Protein AF-A0A944W597-F1 (afdb_monomer_lite)

Foldseek 3Di:
DQFQKKKKKFFLDDDDPVLVVLLVVLLQVLLLVLLCVDPVSVVQCVDVVRWGKDWDFPDDDNGTTMIIIATARPDPVRPGDPSRSSSVVSSLVLLVVLQVPPPDPQPDVDDPPPPPPPDDPQDPSSVSSVSNVVSVVSSAWMWMDGDQWIWTQHPNGIDTTD

Structure (mmCIF, N/CA/C/O backbone):
data_AF-A0A944W597-F1
#
_entry.id   AF-A0A944W597-F1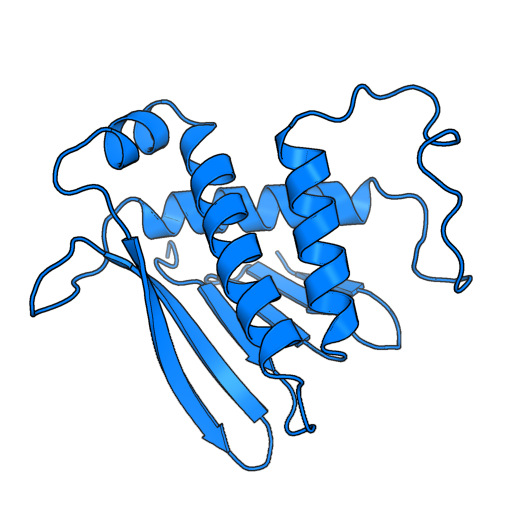
#
loop_
_atom_site.group_PDB
_atom_site.id
_atom_site.type_symbol
_atom_site.label_atom_id
_atom_site.label_alt_id
_atom_site.label_comp_id
_atom_site.label_asym_id
_atom_site.label_entity_id
_atom_site.label_seq_id
_atom_site.pdbx_PDB_ins_code
_atom_site.Cartn_x
_atom_site.Cartn_y
_atom_site.Cartn_z
_atom_site.occupancy
_atom_site.B_iso_or_equiv
_atom_site.auth_seq_id
_atom_site.auth_comp_id
_atom_site.auth_asym_id
_atom_site.auth_atom_id
_atom_site.pdbx_PDB_model_num
ATOM 1 N N . MET A 1 1 ? 11.269 -16.714 -2.466 1.00 44.34 1 MET A N 1
ATOM 2 C CA . MET A 1 1 ? 10.275 -16.343 -3.490 1.00 44.34 1 MET A CA 1
ATOM 3 C C . MET A 1 1 ? 9.964 -14.884 -3.244 1.00 44.34 1 MET A C 1
ATOM 5 O O . MET A 1 1 ? 9.402 -14.582 -2.202 1.00 44.34 1 MET A O 1
ATOM 9 N N . THR A 1 2 ? 10.462 -13.988 -4.090 1.00 55.25 2 THR A N 1
ATOM 10 C CA . THR A 1 2 ? 10.105 -12.566 -4.051 1.00 55.25 2 THR A CA 1
ATOM 11 C C . THR A 1 2 ? 8.667 -12.463 -4.531 1.00 55.25 2 THR A C 1
ATOM 13 O O . THR A 1 2 ? 8.370 -12.961 -5.613 1.00 55.25 2 THR A O 1
ATOM 16 N N . ALA A 1 3 ? 7.778 -11.917 -3.708 1.00 75.12 3 ALA A N 1
ATOM 17 C CA . ALA A 1 3 ? 6.414 -11.670 -4.138 1.00 75.12 3 ALA A CA 1
ATOM 18 C C . ALA A 1 3 ? 6.379 -10.369 -4.927 1.00 75.12 3 ALA A C 1
ATOM 20 O O . ALA A 1 3 ? 6.782 -9.311 -4.460 1.00 75.12 3 ALA A O 1
ATOM 21 N N . ASP A 1 4 ? 5.916 -10.487 -6.150 1.00 87.88 4 ASP A N 1
ATOM 22 C CA . ASP A 1 4 ? 5.755 -9.445 -7.146 1.00 87.88 4 ASP A CA 1
ATOM 23 C C . ASP A 1 4 ? 4.402 -8.729 -7.025 1.00 87.88 4 ASP A C 1
ATOM 25 O O . ASP A 1 4 ? 4.077 -7.865 -7.841 1.00 87.88 4 ASP A O 1
ATOM 29 N N . SER A 1 5 ? 3.653 -9.019 -5.960 1.00 93.12 5 SER A N 1
ATOM 30 C CA . SER A 1 5 ? 2.395 -8.366 -5.638 1.00 93.12 5 SER A CA 1
ATOM 31 C C . SER A 1 5 ? 2.278 -7.940 -4.177 1.00 93.12 5 SER A C 1
ATOM 33 O O . SER A 1 5 ? 2.922 -8.486 -3.274 1.00 93.12 5 SER A O 1
ATOM 35 N N . LEU A 1 6 ? 1.451 -6.918 -3.959 1.00 96.00 6 LEU A N 1
ATOM 36 C CA . LEU A 1 6 ? 1.018 -6.448 -2.648 1.00 96.00 6 LEU A CA 1
ATOM 37 C C . LEU A 1 6 ? -0.477 -6.735 -2.514 1.00 96.00 6 LEU A C 1
ATOM 39 O O . LEU A 1 6 ? -1.271 -6.272 -3.325 1.00 96.00 6 LEU A O 1
ATOM 43 N N . ILE A 1 7 ? -0.865 -7.467 -1.478 1.00 96.06 7 ILE A N 1
ATOM 44 C CA . ILE A 1 7 ? -2.258 -7.778 -1.177 1.00 96.06 7 ILE A CA 1
ATOM 45 C C . ILE A 1 7 ? -2.753 -6.841 -0.082 1.00 96.06 7 ILE A C 1
ATOM 47 O O . ILE A 1 7 ? -2.158 -6.787 0.995 1.00 96.06 7 ILE A O 1
ATOM 51 N N . LEU A 1 8 ? -3.857 -6.145 -0.340 1.00 95.19 8 LEU A N 1
ATOM 52 C CA . LEU A 1 8 ? -4.627 -5.407 0.658 1.00 95.19 8 LEU A CA 1
ATOM 53 C C . LEU A 1 8 ? -5.930 -6.149 0.931 1.00 95.19 8 LEU A C 1
ATOM 55 O O . LEU A 1 8 ? -6.734 -6.346 0.022 1.00 95.19 8 LEU A O 1
ATOM 59 N N . ARG A 1 9 ? -6.156 -6.512 2.190 1.00 94.62 9 ARG A N 1
ATOM 60 C CA . ARG A 1 9 ? -7.423 -7.065 2.665 1.00 94.62 9 ARG A CA 1
ATOM 61 C C . ARG A 1 9 ? -8.153 -6.009 3.476 1.00 94.62 9 ARG A C 1
ATOM 63 O O . ARG A 1 9 ? -7.588 -5.434 4.408 1.00 94.62 9 ARG A O 1
ATOM 70 N N . LEU A 1 10 ? -9.399 -5.771 3.098 1.00 91.81 10 LEU A N 1
ATOM 71 C CA . LEU A 1 10 ? -10.331 -4.853 3.736 1.00 91.81 10 LEU A CA 1
ATOM 72 C C . LEU A 1 10 ? -11.495 -5.659 4.331 1.00 91.81 10 LEU A C 1
ATOM 74 O O . LEU A 1 10 ? -11.887 -6.671 3.743 1.00 91.81 10 LEU A O 1
ATOM 78 N N . PRO A 1 11 ? -12.080 -5.217 5.452 1.00 88.25 11 PRO A N 1
ATOM 79 C CA . PRO A 1 11 ? -13.217 -5.889 6.059 1.00 88.25 11 PRO A CA 1
ATOM 80 C C . PRO A 1 11 ? -14.502 -5.563 5.283 1.00 88.25 11 PRO A C 1
ATOM 82 O O . PRO A 1 11 ? -14.584 -4.531 4.613 1.00 88.25 11 PRO A O 1
ATOM 85 N N . SER A 1 12 ? -15.542 -6.388 5.430 1.00 82.12 12 SER A N 1
ATOM 86 C CA . SER A 1 12 ? -16.871 -6.183 4.813 1.00 82.12 12 SER A CA 1
ATOM 87 C C . SER A 1 12 ? -17.711 -5.071 5.449 1.00 82.12 12 SER A C 1
ATOM 89 O O . SER A 1 12 ? -18.926 -5.188 5.613 1.00 82.12 12 SER A O 1
ATOM 91 N N . SER A 1 13 ? -17.078 -3.972 5.842 1.00 82.50 13 SER A N 1
ATOM 92 C CA . SER A 1 13 ? -17.757 -2.789 6.355 1.00 82.50 13 SER A CA 1
ATOM 93 C C . SER A 1 13 ? -17.980 -1.760 5.249 1.00 82.50 13 SER A C 1
ATOM 95 O O . SER A 1 13 ? -17.279 -1.719 4.238 1.00 82.50 13 SER A O 1
ATOM 97 N N . THR A 1 14 ? -18.974 -0.892 5.434 1.00 80.94 14 THR A N 1
ATOM 98 C CA . THR A 1 14 ? -19.201 0.230 4.519 1.00 80.94 14 THR A CA 1
ATOM 99 C C . THR A 1 14 ? -18.004 1.176 4.550 1.00 80.94 14 THR A C 1
ATOM 101 O O . THR A 1 14 ? -17.702 1.763 5.587 1.00 80.94 14 THR A O 1
ATOM 104 N N . GLN A 1 15 ? -17.371 1.375 3.394 1.00 83.06 15 GLN A N 1
ATOM 105 C CA . GLN A 1 15 ? -16.236 2.280 3.227 1.00 83.06 15 GLN A CA 1
ATOM 106 C C . GLN A 1 15 ? -16.635 3.516 2.421 1.00 83.06 15 GLN A C 1
ATOM 108 O O . GLN A 1 15 ? -17.407 3.441 1.463 1.00 83.06 15 GLN A O 1
ATOM 113 N N . SER A 1 16 ? -16.079 4.676 2.776 1.00 87.19 16 SER A N 1
ATOM 114 C CA . SER A 1 16 ? -16.230 5.866 1.939 1.00 87.19 16 SER A CA 1
ATOM 115 C C . SER A 1 16 ? -15.431 5.704 0.646 1.00 87.19 16 SER A C 1
ATOM 117 O O . SER A 1 16 ? -14.232 5.428 0.684 1.00 87.19 16 SER A O 1
ATOM 119 N N . VAL A 1 17 ? -16.058 5.995 -0.498 1.00 89.56 17 VAL A N 1
ATOM 120 C CA . VAL A 1 17 ? -15.382 6.039 -1.808 1.00 89.56 17 VAL A CA 1
ATOM 121 C C . VAL A 1 17 ? -14.189 6.995 -1.782 1.00 89.56 17 VAL A C 1
ATOM 123 O O . VAL A 1 17 ? -13.130 6.685 -2.323 1.00 89.56 17 VAL A O 1
ATOM 126 N N . SER A 1 18 ? -14.329 8.147 -1.117 1.00 89.94 18 SER A N 1
ATOM 127 C CA . SER A 1 18 ? -13.232 9.110 -1.000 1.00 89.94 18 SER A CA 1
ATOM 128 C C . SER A 1 18 ? -12.087 8.580 -0.142 1.00 89.94 18 SER A C 1
ATOM 130 O O . SER A 1 18 ? -10.933 8.893 -0.426 1.00 89.94 18 SER A O 1
ATOM 132 N N . ALA A 1 19 ? -12.392 7.760 0.870 1.00 86.81 19 ALA A N 1
ATOM 133 C CA . ALA A 1 19 ? -11.377 7.157 1.719 1.00 86.81 19 ALA A CA 1
ATOM 134 C C . ALA A 1 19 ? -10.588 6.087 0.981 1.00 86.81 19 ALA A C 1
ATOM 136 O O . ALA A 1 19 ? -9.363 6.154 0.915 1.00 86.81 19 ALA A O 1
ATOM 137 N N . PHE A 1 20 ? -11.306 5.188 0.320 1.00 89.69 20 PHE A N 1
ATOM 138 C CA . PHE A 1 20 ? -10.705 4.163 -0.511 1.00 89.69 20 PHE A CA 1
ATOM 139 C C . PHE A 1 20 ? -9.837 4.764 -1.628 1.00 89.69 20 PHE A C 1
ATOM 141 O O . PHE A 1 20 ? -8.678 4.393 -1.788 1.00 89.69 20 PHE A O 1
ATOM 148 N N . HIS A 1 21 ? -10.338 5.772 -2.348 1.00 91.56 21 HIS A N 1
ATOM 149 C CA . HIS A 1 21 ? -9.563 6.449 -3.391 1.00 91.56 21 HIS A CA 1
ATOM 150 C C . HIS A 1 21 ? -8.318 7.173 -2.841 1.00 91.56 21 HIS A C 1
ATOM 152 O O . HIS A 1 21 ? -7.264 7.154 -3.482 1.00 91.56 21 HIS A O 1
ATOM 158 N N . SER A 1 22 ? -8.416 7.801 -1.662 1.00 91.06 22 SER A N 1
ATOM 159 C CA . SER A 1 22 ? -7.264 8.440 -1.006 1.00 91.06 22 SER A CA 1
ATOM 160 C C . SER A 1 22 ? -6.184 7.419 -0.663 1.00 91.06 22 SER A C 1
ATOM 162 O O . SER A 1 22 ? -5.010 7.652 -0.964 1.00 91.06 22 SER A O 1
ATOM 164 N N . LEU A 1 23 ? -6.580 6.259 -0.126 1.00 90.94 23 LEU A N 1
ATOM 165 C CA . LEU A 1 23 ? -5.659 5.163 0.138 1.00 90.94 23 LEU A CA 1
ATOM 166 C C . LEU A 1 23 ? -4.960 4.715 -1.148 1.00 90.94 23 LEU A C 1
ATOM 168 O O . LEU A 1 23 ? -3.735 4.689 -1.180 1.00 90.94 23 LEU A O 1
ATOM 172 N N . LEU A 1 24 ? -5.707 4.420 -2.218 1.00 92.31 24 LEU A N 1
ATOM 173 C CA . LEU A 1 24 ? -5.121 3.955 -3.481 1.00 92.31 24 LEU A CA 1
ATOM 174 C C . LEU A 1 24 ? -4.056 4.925 -4.011 1.00 92.31 24 LEU A C 1
ATOM 176 O O . LEU A 1 24 ? -2.947 4.515 -4.358 1.00 92.31 24 LEU A O 1
ATOM 180 N N . ARG A 1 25 ? -4.365 6.226 -4.022 1.00 93.44 25 ARG A N 1
ATOM 181 C CA . ARG A 1 25 ? -3.418 7.260 -4.460 1.00 93.44 25 ARG A CA 1
ATOM 182 C C . ARG A 1 25 ? -2.195 7.356 -3.557 1.00 93.44 25 ARG A C 1
ATOM 184 O O . ARG A 1 25 ? -1.085 7.544 -4.054 1.00 93.44 25 ARG A O 1
ATOM 191 N N . THR A 1 26 ? -2.399 7.259 -2.250 1.00 92.81 26 THR A N 1
ATOM 192 C CA . THR A 1 26 ? -1.325 7.381 -1.262 1.00 92.81 26 THR A CA 1
ATOM 193 C C . THR A 1 26 ? -0.401 6.167 -1.316 1.00 92.81 26 THR A C 1
ATOM 195 O O . THR A 1 26 ? 0.811 6.346 -1.398 1.00 92.81 26 THR A O 1
ATOM 198 N N . THR A 1 27 ? -0.949 4.951 -1.392 1.00 92.00 27 THR A N 1
ATOM 199 C CA . THR A 1 27 ? -0.189 3.709 -1.590 1.00 92.00 27 THR A CA 1
ATOM 200 C C . THR A 1 27 ? 0.596 3.740 -2.896 1.00 92.00 27 THR A C 1
ATOM 202 O O . THR A 1 27 ? 1.771 3.388 -2.905 1.00 92.00 27 THR A O 1
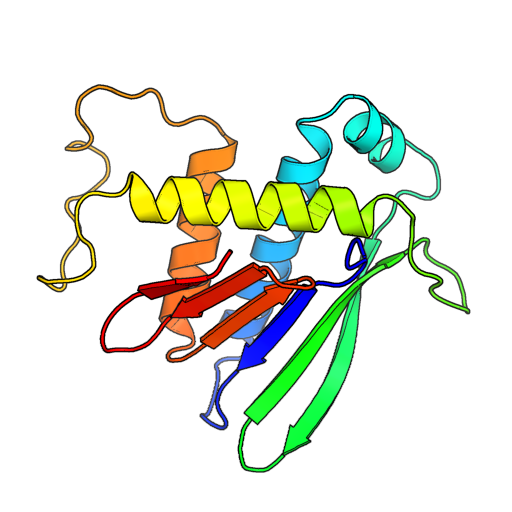ATOM 205 N N . GLN A 1 28 ? 0.003 4.225 -3.993 1.00 93.38 28 GLN A N 1
ATOM 206 C CA . GLN A 1 28 ? 0.719 4.377 -5.262 1.00 93.38 28 GLN A CA 1
ATOM 207 C C . GLN A 1 28 ? 1.919 5.318 -5.146 1.00 93.38 28 GLN A C 1
ATOM 209 O O . GLN A 1 28 ? 3.010 4.976 -5.607 1.00 93.38 28 GLN A O 1
ATOM 214 N N . ALA A 1 29 ? 1.725 6.499 -4.554 1.00 93.19 29 ALA A N 1
ATOM 215 C CA . ALA A 1 29 ? 2.809 7.453 -4.350 1.00 93.19 29 ALA A CA 1
ATOM 216 C C . ALA A 1 29 ? 3.902 6.855 -3.453 1.00 93.19 29 ALA A C 1
ATOM 218 O O . ALA A 1 29 ? 5.074 6.913 -3.808 1.00 93.19 29 ALA A O 1
ATOM 219 N N . ALA A 1 30 ? 3.511 6.201 -2.358 1.00 93.81 30 ALA A N 1
ATOM 220 C CA . ALA A 1 30 ? 4.426 5.588 -1.405 1.00 93.81 30 ALA A CA 1
ATOM 221 C C . ALA A 1 30 ? 5.244 4.442 -1.991 1.00 93.81 30 ALA A C 1
ATOM 223 O O . ALA A 1 30 ? 6.461 4.431 -1.845 1.00 93.81 30 ALA A O 1
ATOM 224 N N . ALA A 1 31 ? 4.604 3.508 -2.693 1.00 93.25 31 ALA A N 1
ATOM 225 C CA . ALA A 1 31 ? 5.298 2.393 -3.322 1.00 93.25 31 ALA A CA 1
ATOM 226 C C . ALA A 1 31 ? 6.256 2.875 -4.422 1.00 93.25 31 ALA A C 1
ATOM 228 O O . ALA A 1 31 ? 7.363 2.354 -4.559 1.00 93.25 31 ALA A O 1
ATOM 229 N N . ARG A 1 32 ? 5.867 3.909 -5.180 1.00 93.19 32 ARG A N 1
ATOM 230 C CA . ARG A 1 32 ? 6.737 4.518 -6.192 1.00 93.19 32 ARG A CA 1
ATOM 231 C C . ARG A 1 32 ? 7.932 5.233 -5.563 1.00 93.19 32 ARG A C 1
ATOM 233 O O . ARG A 1 32 ? 9.052 5.022 -6.011 1.00 93.19 32 ARG A O 1
ATOM 240 N N . GLU A 1 33 ? 7.708 6.059 -4.544 1.00 92.75 33 GLU A N 1
ATOM 241 C CA . GLU A 1 33 ? 8.775 6.769 -3.826 1.00 92.75 33 GLU A CA 1
ATOM 242 C C . GLU A 1 33 ? 9.736 5.787 -3.143 1.00 92.75 33 GLU A C 1
ATOM 244 O O . GLU A 1 33 ? 10.951 5.943 -3.256 1.00 92.75 33 GLU A O 1
ATOM 249 N N . ALA A 1 34 ? 9.212 4.723 -2.524 1.00 91.06 34 ALA A N 1
ATOM 250 C CA . ALA A 1 34 ? 10.018 3.656 -1.939 1.00 91.06 34 ALA A CA 1
ATOM 251 C C . ALA A 1 34 ? 10.896 2.970 -2.995 1.00 91.06 34 ALA A C 1
ATOM 253 O O . ALA A 1 34 ? 12.098 2.819 -2.791 1.00 91.06 34 ALA A O 1
ATOM 254 N N . ALA A 1 35 ? 10.346 2.629 -4.162 1.00 90.50 35 ALA A N 1
ATOM 255 C CA . ALA A 1 35 ? 11.127 2.040 -5.248 1.00 90.50 35 ALA A CA 1
ATOM 256 C C . ALA A 1 35 ? 12.223 2.985 -5.771 1.00 90.50 35 ALA A C 1
ATOM 258 O O . ALA A 1 35 ? 13.353 2.560 -6.015 1.00 90.50 35 ALA A O 1
ATOM 259 N N . GLN A 1 36 ? 11.903 4.273 -5.917 1.00 91.25 36 GLN A N 1
ATOM 260 C CA . GLN A 1 36 ? 12.823 5.306 -6.403 1.00 91.25 36 GLN A CA 1
ATOM 261 C C . GLN A 1 36 ? 13.962 5.634 -5.425 1.00 91.25 36 GLN A C 1
ATOM 263 O O . GLN A 1 36 ? 14.895 6.335 -5.809 1.00 91.25 36 GLN A O 1
ATOM 268 N N . SER A 1 37 ? 13.930 5.108 -4.195 1.00 87.88 37 SER A N 1
ATOM 269 C CA . SER A 1 37 ? 15.062 5.190 -3.261 1.00 87.88 37 SER A CA 1
ATOM 270 C C . SER A 1 37 ? 16.281 4.364 -3.708 1.00 87.88 37 SER A C 1
ATOM 272 O O . SER A 1 37 ? 17.392 4.610 -3.240 1.00 87.88 37 SER A O 1
ATOM 274 N N . SER A 1 38 ? 16.090 3.426 -4.646 1.00 88.06 38 SER A N 1
ATOM 275 C CA . SER A 1 38 ? 17.157 2.645 -5.285 1.00 88.06 38 SER A CA 1
ATOM 276 C C . SER A 1 38 ? 17.474 3.163 -6.699 1.00 88.06 38 SER A C 1
ATOM 278 O O . SER A 1 38 ? 16.558 3.599 -7.408 1.00 88.06 38 SER A O 1
ATOM 280 N N . PRO A 1 39 ? 18.737 3.083 -7.166 1.00 89.88 39 PRO A N 1
ATOM 281 C CA . PRO A 1 39 ? 19.092 3.414 -8.548 1.00 89.88 39 PRO A CA 1
ATOM 282 C C . PRO A 1 39 ? 18.307 2.600 -9.586 1.00 89.88 39 PRO A C 1
ATOM 284 O O . PRO A 1 39 ? 17.856 3.148 -10.593 1.00 89.88 39 PRO A O 1
ATOM 287 N N . GLU A 1 40 ? 18.104 1.308 -9.331 1.00 89.38 40 GLU A N 1
ATOM 288 C CA . GLU A 1 40 ? 17.375 0.389 -10.204 1.00 89.38 40 GLU A CA 1
ATOM 289 C C . GLU A 1 40 ? 15.900 0.789 -10.328 1.00 89.38 40 GLU A C 1
ATOM 291 O O . GLU A 1 40 ? 15.358 0.853 -11.435 1.00 89.38 40 GLU A O 1
ATOM 296 N N . GLY A 1 41 ? 15.245 1.118 -9.211 1.00 90.12 41 GLY A N 1
ATOM 297 C CA . GLY A 1 41 ? 13.854 1.568 -9.211 1.00 90.12 41 GLY A CA 1
ATOM 298 C C . GLY A 1 41 ? 13.686 2.954 -9.819 1.00 90.12 41 GLY A C 1
ATOM 299 O O . GLY A 1 41 ? 12.755 3.177 -10.595 1.00 90.12 41 GLY A O 1
ATOM 300 N N . ALA A 1 42 ? 14.614 3.872 -9.549 1.00 91.88 42 ALA A N 1
ATOM 301 C CA . ALA A 1 42 ? 14.637 5.180 -10.194 1.00 91.88 42 ALA A CA 1
ATOM 302 C C . ALA A 1 42 ? 14.739 5.052 -11.723 1.00 91.88 42 ALA A C 1
ATOM 304 O O . ALA A 1 42 ? 13.966 5.691 -12.441 1.00 91.88 42 ALA A O 1
ATOM 305 N N . ALA A 1 43 ? 15.619 4.177 -12.222 1.00 92.12 43 ALA A N 1
ATOM 306 C CA . ALA A 1 43 ? 15.749 3.894 -13.649 1.00 92.12 43 ALA A CA 1
ATOM 307 C C . ALA A 1 43 ? 14.470 3.272 -14.239 1.00 92.12 43 ALA A C 1
ATOM 309 O O . ALA A 1 43 ? 14.015 3.704 -15.298 1.00 92.12 43 ALA A O 1
ATOM 310 N N . ALA A 1 44 ? 13.848 2.319 -13.535 1.00 90.69 44 ALA A N 1
ATOM 311 C CA . ALA A 1 44 ? 12.595 1.699 -13.964 1.00 90.69 44 ALA A CA 1
ATOM 312 C C . ALA A 1 44 ? 11.450 2.715 -14.111 1.00 90.69 44 ALA A C 1
ATOM 314 O O . ALA A 1 44 ? 10.691 2.649 -15.067 1.00 90.69 44 ALA A O 1
ATOM 315 N N . PHE A 1 45 ? 11.323 3.685 -13.203 1.00 90.88 45 PHE A N 1
ATOM 316 C CA . PHE A 1 45 ? 10.271 4.708 -13.291 1.00 90.88 45 PHE A CA 1
ATOM 317 C C . PHE A 1 45 ? 10.600 5.887 -14.215 1.00 90.88 45 PHE A C 1
ATOM 319 O O . PHE A 1 45 ? 9.713 6.707 -14.471 1.00 90.88 45 PHE A O 1
ATOM 326 N N . ALA A 1 46 ? 11.842 5.984 -14.690 1.00 91.69 46 ALA A N 1
ATOM 327 C CA . ALA A 1 46 ? 12.275 6.933 -15.712 1.00 91.69 46 ALA A CA 1
ATOM 328 C C . ALA A 1 46 ? 12.166 6.365 -17.141 1.00 91.69 46 ALA A C 1
ATOM 330 O O . ALA A 1 46 ? 12.336 7.113 -18.106 1.00 91.69 46 ALA A O 1
ATOM 331 N N . SER A 1 47 ? 11.894 5.062 -17.290 1.00 87.06 47 SER A N 1
ATOM 332 C CA . SER A 1 47 ? 11.684 4.425 -18.589 1.00 87.06 47 SER A CA 1
ATOM 333 C C . SER A 1 47 ? 10.371 4.878 -19.245 1.00 87.06 47 SER A C 1
ATOM 335 O O . SER A 1 47 ? 9.503 5.498 -18.624 1.00 87.06 47 SER A O 1
ATOM 337 N N . SER A 1 48 ? 10.231 4.570 -20.536 1.00 84.19 48 SER A N 1
ATOM 338 C CA . SER A 1 48 ? 8.996 4.772 -21.287 1.00 84.19 48 SER A CA 1
ATOM 339 C C . SER A 1 48 ? 8.604 3.460 -21.978 1.00 84.19 48 SER A C 1
ATOM 341 O O . SER A 1 48 ? 9.390 2.984 -22.801 1.00 84.19 48 SER A O 1
ATOM 343 N N . PRO A 1 49 ? 7.423 2.889 -21.683 1.00 85.31 49 PRO A N 1
ATOM 344 C CA . PRO A 1 49 ? 6.412 3.406 -20.758 1.00 85.31 49 PRO A CA 1
ATOM 345 C C . PRO A 1 49 ? 6.809 3.210 -19.284 1.00 85.31 49 PRO A C 1
ATOM 347 O O . PRO A 1 49 ? 7.307 2.159 -18.897 1.00 85.31 49 PRO A O 1
ATOM 350 N N . ALA A 1 50 ? 6.543 4.213 -18.443 1.00 88.75 50 ALA A N 1
ATOM 351 C CA . ALA A 1 50 ? 6.784 4.087 -17.008 1.00 88.75 50 ALA A CA 1
ATOM 352 C C . ALA A 1 50 ? 5.777 3.102 -16.378 1.00 88.75 50 ALA A C 1
ATOM 354 O O . ALA A 1 50 ? 4.580 3.192 -16.689 1.00 88.75 50 ALA A O 1
ATOM 355 N N . PRO A 1 51 ? 6.205 2.231 -15.446 1.00 92.00 51 PRO A N 1
ATOM 356 C CA . PRO A 1 51 ? 5.304 1.306 -14.770 1.00 92.00 51 PRO A CA 1
ATOM 357 C C . PRO A 1 51 ? 4.192 2.039 -14.009 1.00 92.00 51 PRO A C 1
ATOM 359 O O . PRO A 1 51 ? 4.419 3.060 -13.348 1.00 92.00 51 PRO A O 1
ATOM 362 N N . GLN A 1 52 ? 2.980 1.500 -14.082 1.00 92.31 52 GLN A N 1
ATOM 363 C CA . GLN A 1 52 ? 1.790 1.995 -13.396 1.00 92.31 52 GLN A CA 1
ATOM 364 C C . GLN A 1 52 ? 1.364 0.999 -12.327 1.00 92.31 52 GLN A C 1
ATOM 366 O O . GLN A 1 52 ? 1.425 -0.207 -12.554 1.00 92.31 52 GLN A O 1
ATOM 371 N N . LEU A 1 53 ? 0.934 1.501 -11.167 1.00 93.50 53 LEU A N 1
ATOM 372 C CA . LEU A 1 53 ? 0.319 0.645 -10.162 1.00 93.50 53 LEU A CA 1
ATOM 373 C C . LEU A 1 53 ? -1.100 0.326 -10.624 1.00 93.50 53 LEU A C 1
ATOM 375 O O . LEU A 1 53 ? -1.924 1.229 -10.769 1.00 93.50 53 LEU A O 1
ATOM 379 N N . ILE A 1 54 ? -1.364 -0.949 -10.845 1.00 93.06 54 ILE A N 1
ATOM 380 C CA . ILE A 1 54 ? -2.691 -1.469 -11.148 1.00 93.06 54 ILE A CA 1
ATOM 381 C C . ILE A 1 54 ? -3.144 -2.365 -10.005 1.00 93.06 54 ILE A C 1
ATOM 383 O O . ILE A 1 54 ? -2.325 -2.821 -9.202 1.00 93.06 54 ILE A O 1
ATOM 387 N N . PHE A 1 55 ? -4.446 -2.622 -9.944 1.00 92.81 55 PHE A N 1
ATOM 388 C CA . PHE A 1 55 ? -5.003 -3.585 -9.012 1.00 92.81 55 PHE A CA 1
ATOM 389 C C . PHE A 1 55 ? -6.053 -4.463 -9.675 1.00 92.81 55 PHE A C 1
ATOM 391 O O . PHE A 1 55 ? -6.711 -4.048 -10.630 1.00 92.81 55 PHE A O 1
ATOM 398 N N . GLU A 1 56 ? -6.240 -5.650 -9.119 1.00 92.38 56 GLU A N 1
ATOM 399 C CA . GLU A 1 56 ? -7.376 -6.518 -9.397 1.00 92.38 56 GLU A CA 1
ATOM 400 C C . GLU A 1 56 ? -8.050 -6.950 -8.097 1.00 92.38 56 GLU A C 1
ATOM 402 O O . GLU A 1 56 ? -7.430 -6.992 -7.034 1.00 92.38 56 GLU A O 1
ATOM 407 N N . VAL A 1 57 ? -9.349 -7.227 -8.178 1.00 93.62 57 VAL A N 1
ATOM 408 C CA . VAL A 1 57 ? -10.112 -7.788 -7.062 1.00 93.62 57 VAL A CA 1
ATOM 409 C C . VAL A 1 57 ? -9.932 -9.299 -7.104 1.00 93.62 57 VAL A C 1
ATOM 411 O O . VAL A 1 57 ? -10.400 -9.940 -8.043 1.00 93.62 57 VAL A O 1
ATOM 414 N N . THR A 1 58 ? -9.252 -9.859 -6.107 1.00 93.50 58 THR A N 1
ATOM 415 C CA . THR A 1 58 ? -8.963 -11.300 -6.036 1.00 93.50 58 THR A CA 1
ATOM 416 C C . THR A 1 58 ? -9.971 -12.064 -5.193 1.00 93.50 58 THR A C 1
ATOM 418 O O . THR A 1 58 ? -10.179 -13.254 -5.413 1.00 93.50 58 THR A O 1
ATOM 421 N N . ASP A 1 59 ? -10.630 -11.378 -4.261 1.00 92.31 59 ASP A N 1
ATOM 422 C CA . ASP A 1 59 ? -11.752 -11.908 -3.495 1.00 92.31 59 ASP A CA 1
ATOM 423 C C . ASP A 1 59 ? -12.723 -10.779 -3.142 1.00 92.31 59 ASP A C 1
ATOM 425 O O . ASP A 1 59 ? -12.304 -9.678 -2.780 1.00 92.31 59 ASP A O 1
ATOM 429 N N . ALA A 1 60 ? -14.015 -11.065 -3.250 1.00 90.12 60 ALA A N 1
ATOM 430 C CA . ALA A 1 60 ? -15.100 -10.191 -2.831 1.00 90.12 60 ALA A CA 1
ATOM 431 C C . ALA A 1 60 ? -16.184 -11.080 -2.223 1.00 90.12 60 ALA A C 1
ATOM 433 O O . ALA A 1 60 ? -17.056 -11.599 -2.924 1.00 90.12 60 ALA A O 1
ATOM 434 N N . SER A 1 61 ? -16.070 -11.294 -0.919 1.00 87.88 61 SER A N 1
ATOM 435 C CA . SER A 1 61 ? -16.918 -12.187 -0.141 1.00 87.88 61 SER A CA 1
ATOM 436 C C . SER A 1 61 ? -17.595 -11.422 0.995 1.00 87.88 61 SER A C 1
ATOM 438 O O . SER A 1 61 ? -17.300 -10.253 1.244 1.00 87.88 61 SER A O 1
ATOM 440 N N . ASP A 1 62 ? -18.502 -12.087 1.712 1.00 81.94 62 ASP A N 1
ATOM 441 C CA . ASP A 1 62 ? -19.111 -11.513 2.916 1.00 81.94 62 ASP A CA 1
ATOM 442 C C . ASP A 1 62 ? -18.076 -11.277 4.032 1.00 81.94 62 ASP A C 1
ATOM 444 O O . ASP A 1 62 ? -18.323 -10.473 4.930 1.00 81.94 62 ASP A O 1
ATOM 448 N N . ASP A 1 63 ? -16.893 -11.898 3.954 1.00 81.69 63 ASP A N 1
ATOM 449 C CA . ASP A 1 63 ? -15.807 -11.764 4.932 1.00 81.69 63 ASP A CA 1
ATOM 450 C C . ASP A 1 63 ? -14.846 -10.601 4.623 1.00 81.69 63 ASP A C 1
ATOM 452 O O . ASP A 1 63 ? -14.178 -10.092 5.530 1.00 81.69 63 ASP A O 1
ATOM 456 N N . GLY A 1 64 ? -14.782 -10.141 3.368 1.00 89.19 64 GLY A N 1
ATOM 457 C CA . GLY A 1 64 ? -14.033 -8.941 3.016 1.00 89.19 64 GLY A CA 1
ATOM 458 C C . GLY A 1 64 ? -13.817 -8.720 1.524 1.00 89.19 64 GLY A C 1
ATOM 459 O O . GLY A 1 64 ? -14.310 -9.441 0.656 1.00 89.19 64 GLY A O 1
ATOM 460 N N . LEU A 1 65 ? -13.007 -7.703 1.237 1.00 92.06 65 LEU A N 1
ATOM 461 C CA . LEU A 1 65 ? -12.498 -7.389 -0.094 1.00 92.06 65 LEU A CA 1
ATOM 462 C C . LEU A 1 65 ? -10.980 -7.582 -0.100 1.00 92.06 65 LEU A C 1
ATOM 464 O O . LEU A 1 65 ? -10.274 -6.954 0.689 1.00 92.06 65 LEU A O 1
ATOM 468 N N . SER A 1 66 ? -10.473 -8.414 -1.008 1.00 94.69 66 SER A N 1
ATOM 469 C CA . SER A 1 66 ? -9.036 -8.572 -1.247 1.00 94.69 66 SER A CA 1
ATOM 470 C C . SER A 1 66 ? -8.656 -7.960 -2.590 1.00 94.69 66 SER A C 1
ATOM 472 O O . SER A 1 66 ? -9.239 -8.280 -3.628 1.00 94.69 66 SER A O 1
ATOM 474 N N . LEU A 1 67 ? -7.667 -7.071 -2.558 1.00 94.75 67 LEU A N 1
ATOM 475 C CA . LEU A 1 67 ? -7.109 -6.401 -3.725 1.00 94.75 67 LEU A CA 1
ATOM 476 C C . LEU A 1 67 ? -5.658 -6.817 -3.895 1.00 94.75 67 LEU A C 1
ATOM 478 O O . LEU A 1 67 ? -4.879 -6.737 -2.947 1.00 94.75 67 LEU A O 1
ATOM 482 N N . GLU A 1 68 ? -5.296 -7.218 -5.104 1.00 95.38 68 GLU A N 1
ATOM 483 C CA . GLU A 1 68 ? -3.917 -7.496 -5.480 1.00 95.38 68 GLU A CA 1
ATOM 484 C C . GLU A 1 68 ? -3.368 -6.353 -6.323 1.00 95.38 68 GLU A C 1
ATOM 486 O O . GLU A 1 68 ? -3.923 -6.022 -7.368 1.00 95.38 68 GLU A O 1
ATOM 491 N N . PHE A 1 69 ? -2.273 -5.751 -5.866 1.00 95.25 69 PHE A N 1
ATOM 492 C CA . PHE A 1 69 ? -1.556 -4.688 -6.553 1.00 95.25 69 PHE A CA 1
ATOM 493 C C . PHE A 1 69 ? -0.301 -5.216 -7.233 1.00 95.25 69 PHE A C 1
ATOM 495 O O . PHE A 1 69 ? 0.452 -5.998 -6.653 1.00 95.25 69 PHE A O 1
ATOM 502 N N . ARG A 1 70 ? -0.015 -4.685 -8.422 1.00 94.50 70 ARG A N 1
ATOM 503 C CA . ARG A 1 70 ? 1.235 -4.914 -9.159 1.00 94.50 70 ARG A CA 1
ATOM 504 C C . ARG A 1 70 ? 1.612 -3.674 -9.953 1.00 94.50 70 ARG A C 1
ATOM 506 O O . ARG A 1 70 ? 0.735 -2.931 -10.393 1.00 94.50 70 ARG A O 1
ATOM 513 N N . PHE A 1 71 ? 2.907 -3.438 -10.147 1.00 93.94 71 PHE A N 1
ATOM 514 C CA . PHE A 1 71 ? 3.330 -2.505 -11.184 1.00 93.94 71 PHE A CA 1
ATOM 515 C C . PHE A 1 71 ? 3.292 -3.225 -12.526 1.00 93.94 71 PHE A C 1
ATOM 517 O O . PHE A 1 71 ? 3.752 -4.356 -12.627 1.00 93.94 71 PHE A O 1
ATOM 524 N N . ALA A 1 72 ? 2.762 -2.580 -13.556 1.00 92.44 72 ALA A N 1
ATOM 525 C CA . ALA A 1 72 ? 2.725 -3.104 -14.915 1.00 92.44 72 ALA A CA 1
ATOM 526 C C . ALA A 1 72 ? 2.964 -1.975 -15.918 1.00 92.44 72 ALA A C 1
ATOM 528 O O . ALA A 1 72 ? 2.661 -0.810 -15.650 1.00 92.44 72 ALA A O 1
ATOM 529 N N . GLU A 1 73 ? 3.493 -2.306 -17.090 1.00 89.31 73 GLU A N 1
ATOM 530 C CA . GLU A 1 73 ? 3.439 -1.383 -18.221 1.00 89.31 73 GLU A CA 1
ATOM 531 C C . GLU A 1 73 ? 2.007 -1.316 -18.760 1.00 89.31 73 GLU A C 1
ATOM 533 O O . GLU A 1 73 ? 1.293 -2.324 -18.781 1.00 89.31 73 GLU A O 1
ATOM 538 N N . ALA A 1 74 ? 1.591 -0.131 -19.214 1.00 79.12 74 ALA A N 1
ATOM 539 C CA . ALA A 1 74 ? 0.277 0.081 -19.814 1.00 79.12 74 ALA A CA 1
ATOM 540 C C . ALA A 1 74 ? 0.165 -0.708 -21.132 1.00 79.12 74 ALA A C 1
ATOM 542 O O . ALA A 1 74 ? 0.543 -0.235 -22.202 1.00 79.12 74 ALA A O 1
ATOM 543 N N . SER A 1 75 ? -0.331 -1.936 -21.030 1.00 80.06 75 SER A N 1
ATOM 544 C CA . SER A 1 75 ? -0.447 -2.915 -22.108 1.00 80.06 75 SER A CA 1
ATOM 545 C C . SER A 1 75 ? -1.716 -3.740 -21.906 1.00 80.06 75 SER A C 1
ATOM 547 O O . SER A 1 75 ? -2.253 -3.790 -20.805 1.00 80.06 75 SER A O 1
ATOM 549 N N . ALA A 1 76 ? -2.209 -4.405 -22.953 1.00 66.62 76 ALA A N 1
ATOM 550 C CA . ALA A 1 76 ? -3.426 -5.215 -22.845 1.00 66.62 76 ALA A CA 1
ATOM 551 C C . ALA A 1 76 ? -3.292 -6.355 -21.814 1.00 66.62 76 ALA A C 1
ATOM 553 O O . ALA A 1 76 ? -4.258 -6.687 -21.132 1.00 66.62 76 ALA A O 1
ATOM 554 N N . GLU A 1 77 ? -2.093 -6.923 -21.686 1.00 76.38 77 GLU A N 1
ATOM 555 C CA . GLU A 1 77 ? -1.823 -8.093 -20.844 1.00 76.38 77 GLU A CA 1
ATOM 556 C C . GLU A 1 77 ? -1.497 -7.733 -19.391 1.00 76.38 77 GLU A C 1
ATOM 558 O O . GLU A 1 77 ? -1.592 -8.599 -18.524 1.00 76.38 77 GLU A O 1
ATOM 563 N N . HIS A 1 78 ? -1.131 -6.473 -19.115 1.00 80.69 78 HIS A N 1
ATOM 564 C CA . HIS A 1 78 ? -0.785 -5.995 -17.772 1.00 80.69 78 HIS A CA 1
ATOM 565 C C . HIS A 1 78 ? 0.195 -6.927 -17.030 1.00 80.69 78 HIS A C 1
ATOM 567 O O . HIS A 1 78 ? 0.061 -7.182 -15.828 1.00 80.69 78 HIS A O 1
ATOM 573 N N . ALA A 1 79 ? 1.178 -7.464 -17.761 1.00 84.38 79 ALA A N 1
ATOM 574 C CA . ALA A 1 79 ? 2.173 -8.362 -17.197 1.00 84.38 79 ALA A CA 1
ATOM 575 C C . ALA A 1 79 ? 2.922 -7.672 -16.037 1.00 84.38 79 ALA A C 1
ATOM 577 O O . ALA A 1 79 ? 3.247 -6.482 -16.153 1.00 84.38 79 ALA A O 1
ATOM 578 N N . PRO A 1 80 ? 3.199 -8.383 -14.924 1.00 86.56 80 PRO A N 1
ATOM 579 C CA . PRO A 1 80 ? 3.929 -7.810 -13.802 1.00 86.56 80 PRO A CA 1
ATOM 580 C C . PRO A 1 80 ? 5.280 -7.254 -14.249 1.00 86.56 80 PRO A C 1
ATOM 582 O O . PRO A 1 80 ? 6.101 -7.943 -14.856 1.00 86.56 80 PRO A O 1
ATOM 585 N N . HIS A 1 81 ? 5.517 -5.989 -13.932 1.00 91.50 81 HIS A N 1
ATOM 586 C CA . HIS A 1 81 ? 6.791 -5.338 -14.157 1.00 91.50 81 HIS A CA 1
ATOM 587 C C . HIS A 1 81 ? 7.785 -5.788 -13.069 1.00 91.50 81 HIS A C 1
ATOM 589 O O . HIS A 1 81 ? 7.414 -5.802 -11.888 1.00 91.50 81 HIS A O 1
ATOM 595 N N . PRO A 1 82 ? 9.061 -6.071 -13.406 1.00 89.50 82 PRO A N 1
ATOM 596 C CA . PRO A 1 82 ? 10.064 -6.560 -12.450 1.00 89.50 82 PRO A CA 1
ATOM 597 C C . PRO A 1 82 ? 10.296 -5.657 -11.229 1.00 89.50 82 PRO A C 1
ATOM 599 O O . PRO A 1 82 ? 10.743 -6.123 -10.185 1.00 89.50 82 PRO A O 1
ATOM 602 N N . VAL A 1 83 ? 9.965 -4.365 -11.342 1.00 91.88 83 VAL A N 1
ATOM 603 C CA . VAL A 1 83 ? 10.066 -3.395 -10.234 1.00 91.88 83 VAL A CA 1
ATOM 604 C C . VAL A 1 83 ? 9.129 -3.721 -9.067 1.00 91.88 83 VAL A C 1
ATOM 606 O O . VAL A 1 83 ? 9.378 -3.250 -7.964 1.00 91.88 83 VAL A O 1
ATOM 609 N N . SER A 1 84 ? 8.067 -4.506 -9.289 1.00 93.19 84 SER A N 1
ATOM 610 C CA . SER A 1 84 ? 7.007 -4.720 -8.296 1.00 93.19 84 SER A CA 1
ATOM 611 C C . SER A 1 84 ? 7.535 -5.299 -6.989 1.00 93.19 84 SER A C 1
ATOM 613 O O . SER A 1 84 ? 7.291 -4.720 -5.935 1.00 93.19 84 SER A O 1
ATOM 615 N N . ALA A 1 85 ? 8.318 -6.379 -7.060 1.00 91.62 85 ALA A N 1
ATOM 616 C CA . ALA A 1 85 ? 8.841 -7.040 -5.866 1.00 91.62 85 ALA A CA 1
ATOM 617 C C . ALA A 1 85 ? 9.702 -6.092 -5.018 1.00 91.62 85 ALA A C 1
ATOM 619 O O . ALA A 1 85 ? 9.445 -5.906 -3.833 1.00 91.62 85 ALA A O 1
ATOM 620 N N . MET A 1 86 ? 10.664 -5.418 -5.651 1.00 91.06 86 MET A N 1
ATOM 621 C CA . MET A 1 86 ? 11.539 -4.456 -4.977 1.00 91.06 86 MET A CA 1
ATOM 622 C C . MET A 1 86 ? 10.762 -3.248 -4.432 1.00 91.06 86 MET A C 1
ATOM 624 O O . MET A 1 86 ? 11.049 -2.778 -3.334 1.00 91.06 86 MET A O 1
ATOM 628 N N . ALA A 1 87 ? 9.773 -2.743 -5.176 1.00 93.00 87 ALA A N 1
ATOM 629 C CA . ALA A 1 87 ? 8.948 -1.619 -4.747 1.00 93.00 87 ALA A CA 1
ATOM 630 C C . ALA A 1 87 ? 8.132 -1.957 -3.494 1.00 93.00 87 ALA A C 1
ATOM 632 O O . ALA A 1 87 ? 8.094 -1.164 -2.555 1.00 93.00 87 ALA A O 1
ATOM 633 N N . PHE A 1 88 ? 7.486 -3.126 -3.473 1.00 94.19 88 PHE A N 1
ATOM 634 C CA . PHE A 1 88 ? 6.649 -3.548 -2.352 1.00 94.19 88 PHE A CA 1
ATOM 635 C C . PHE A 1 88 ? 7.464 -3.974 -1.133 1.00 94.19 88 PHE A C 1
ATOM 637 O O . PHE A 1 88 ? 7.051 -3.677 -0.015 1.00 94.19 88 PHE A O 1
ATOM 644 N N . GLU A 1 89 ? 8.633 -4.583 -1.331 1.00 91.75 89 GLU A N 1
ATOM 645 C CA . GLU A 1 89 ? 9.574 -4.872 -0.246 1.00 91.75 89 GLU A CA 1
ATOM 646 C C . GLU A 1 89 ? 10.047 -3.573 0.421 1.00 91.75 89 GLU A C 1
ATOM 648 O O . GLU A 1 89 ? 9.830 -3.388 1.618 1.00 91.75 89 GLU A O 1
ATOM 653 N N . ALA A 1 90 ? 10.564 -2.615 -0.358 1.00 91.25 90 ALA A N 1
ATOM 654 C CA . ALA A 1 90 ? 11.001 -1.320 0.164 1.00 91.25 90 ALA A CA 1
ATOM 655 C C . ALA A 1 90 ? 9.855 -0.537 0.831 1.00 91.25 90 ALA A C 1
ATOM 657 O O . ALA A 1 90 ? 10.049 0.118 1.856 1.00 91.25 90 ALA A O 1
ATOM 658 N N . PHE A 1 91 ? 8.647 -0.612 0.268 1.00 94.06 91 PHE A N 1
ATOM 659 C CA . PHE A 1 91 ? 7.454 0.009 0.834 1.00 94.06 91 PHE A CA 1
ATOM 660 C C . PHE A 1 91 ? 7.071 -0.593 2.192 1.00 94.06 91 PHE A C 1
ATOM 662 O O . PHE A 1 91 ? 6.877 0.154 3.150 1.00 94.06 91 PHE A O 1
ATOM 669 N N . LEU A 1 92 ? 6.979 -1.924 2.297 1.00 93.56 92 LEU A N 1
ATOM 670 C CA . LEU A 1 92 ? 6.623 -2.596 3.549 1.00 93.56 92 LEU A CA 1
ATOM 671 C C . LEU A 1 92 ? 7.712 -2.437 4.612 1.00 93.56 92 LEU A C 1
ATOM 673 O O . LEU A 1 92 ? 7.379 -2.279 5.788 1.00 93.56 92 LEU A O 1
ATOM 677 N N . ASP A 1 93 ? 8.985 -2.430 4.223 1.00 90.75 93 ASP A N 1
ATOM 678 C CA . ASP A 1 93 ? 10.101 -2.175 5.134 1.00 90.75 93 ASP A CA 1
ATOM 679 C C . ASP A 1 93 ? 10.086 -0.732 5.647 1.00 90.75 93 ASP A C 1
ATOM 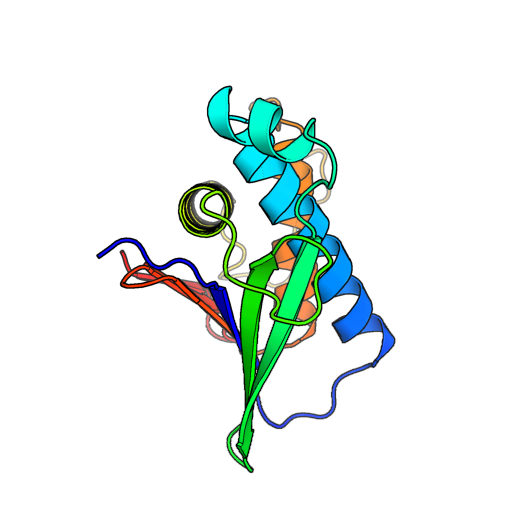681 O O . ASP A 1 93 ? 10.240 -0.505 6.852 1.00 90.75 93 ASP A O 1
ATOM 685 N N . GLY A 1 94 ? 9.834 0.240 4.765 1.00 90.00 94 GLY A N 1
ATOM 686 C CA . GLY A 1 94 ? 9.664 1.646 5.129 1.00 90.00 94 GLY A CA 1
ATOM 687 C C . GLY A 1 94 ? 8.489 1.849 6.085 1.00 90.00 94 GLY A C 1
ATOM 688 O O . GLY A 1 94 ? 8.656 2.432 7.157 1.00 90.00 94 GLY A O 1
ATOM 689 N N . LEU A 1 95 ? 7.322 1.291 5.755 1.00 91.38 95 LEU A N 1
ATOM 690 C CA . LEU A 1 95 ? 6.126 1.381 6.592 1.00 91.38 95 LEU A CA 1
ATOM 691 C C . LEU A 1 95 ? 6.331 0.688 7.946 1.00 91.38 95 LEU A C 1
ATOM 693 O O . LEU A 1 95 ? 6.002 1.250 8.989 1.00 91.38 95 LEU A O 1
ATOM 697 N N . SER A 1 96 ? 6.932 -0.503 7.954 1.00 89.50 96 SER A N 1
ATOM 698 C CA . SER A 1 96 ? 7.252 -1.230 9.187 1.00 89.50 96 SER A CA 1
ATOM 699 C C . SER A 1 96 ? 8.226 -0.458 10.068 1.00 89.50 96 SER A C 1
ATOM 701 O O . SER A 1 96 ? 8.056 -0.420 11.286 1.00 89.50 96 SER A O 1
ATOM 703 N N . SER A 1 97 ? 9.256 0.139 9.468 1.00 88.25 97 SER A N 1
ATOM 704 C CA . SER A 1 97 ? 10.254 0.936 10.184 1.00 88.25 97 SER A CA 1
ATOM 705 C C . SER A 1 97 ? 9.620 2.182 10.789 1.00 88.25 97 SER A C 1
ATOM 707 O O . SER A 1 97 ? 9.844 2.448 11.967 1.00 88.25 97 SER A O 1
ATOM 709 N N . TYR A 1 98 ? 8.767 2.872 10.027 1.00 87.19 98 TYR A N 1
ATOM 710 C CA . TYR A 1 98 ? 8.003 4.025 10.497 1.00 87.19 98 TYR A CA 1
ATOM 711 C C . TYR A 1 98 ? 7.083 3.668 11.675 1.00 87.19 98 TYR A C 1
ATOM 713 O O . TYR A 1 98 ? 7.086 4.342 12.701 1.00 87.19 98 TYR A O 1
ATOM 721 N N . ILE A 1 99 ? 6.327 2.569 11.576 1.00 85.69 99 ILE A N 1
ATOM 722 C CA . ILE A 1 99 ? 5.438 2.120 12.660 1.00 85.69 99 ILE A CA 1
ATOM 723 C C . ILE A 1 99 ? 6.240 1.771 13.923 1.00 85.69 99 ILE A C 1
ATOM 725 O O . ILE A 1 99 ? 5.829 2.130 15.023 1.00 85.69 99 ILE A O 1
ATOM 729 N N . LYS A 1 100 ? 7.385 1.089 13.780 1.00 83.25 100 LYS A N 1
ATOM 730 C CA . LYS A 1 100 ? 8.244 0.687 14.909 1.00 83.25 100 LYS A CA 1
ATOM 731 C C . LYS A 1 100 ? 8.964 1.864 15.568 1.00 83.25 100 LYS A C 1
ATOM 733 O O . LYS A 1 100 ? 9.225 1.804 16.766 1.00 83.25 100 LYS A O 1
ATOM 738 N N . SER A 1 101 ? 9.328 2.889 14.797 1.00 77.69 101 SER A N 1
ATOM 739 C CA . SER A 1 101 ? 9.994 4.091 15.309 1.00 77.69 101 SER A CA 1
ATOM 740 C C . SER A 1 101 ? 9.011 5.104 15.893 1.00 77.69 101 SER A C 1
ATOM 742 O O . SER A 1 101 ? 9.406 5.926 16.719 1.00 77.69 101 SER A O 1
ATOM 744 N N . SER A 1 102 ? 7.735 5.035 15.504 1.00 67.00 102 SER A N 1
ATOM 745 C CA . SER A 1 102 ? 6.686 5.896 16.035 1.00 67.00 102 SER A CA 1
ATOM 746 C C . SER A 1 102 ? 6.400 5.554 17.506 1.00 67.00 102 SER A C 1
ATOM 748 O O . SER A 1 102 ? 5.997 4.425 17.810 1.00 67.00 102 SER A O 1
ATOM 750 N N . PRO A 1 103 ? 6.602 6.493 18.453 1.00 54.38 103 PRO A N 1
ATOM 751 C CA . PRO A 1 103 ? 6.335 6.248 19.862 1.00 54.38 103 PRO A CA 1
ATOM 752 C C . PRO A 1 103 ? 4.828 6.049 20.086 1.00 54.38 103 PRO A C 1
ATOM 754 O O . PRO A 1 103 ? 4.056 6.994 20.170 1.00 54.38 103 PRO A O 1
ATOM 757 N N . MET A 1 104 ? 4.427 4.780 20.173 1.00 49.12 104 MET A N 1
ATOM 758 C CA . MET A 1 104 ? 3.186 4.265 20.760 1.00 49.12 104 MET A CA 1
ATOM 759 C C . MET A 1 104 ? 1.873 4.976 20.369 1.00 49.12 104 MET A C 1
ATOM 761 O O . MET A 1 104 ? 1.202 5.562 21.215 1.00 49.12 104 MET A O 1
ATOM 765 N N . ARG A 1 105 ? 1.390 4.761 19.134 1.00 51.94 105 ARG A N 1
ATOM 766 C CA . ARG A 1 105 ? -0.053 4.899 18.809 1.00 51.94 105 ARG A CA 1
ATOM 767 C C . ARG A 1 10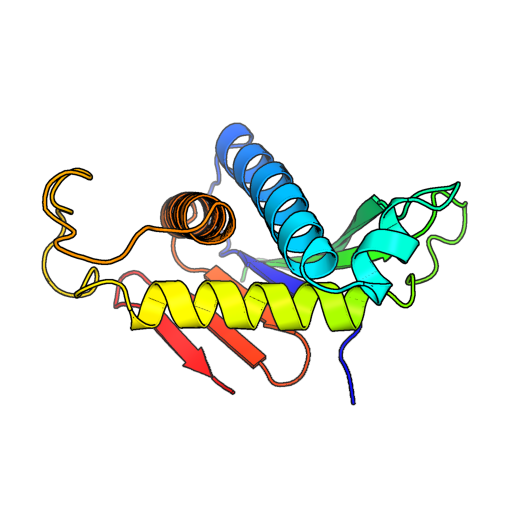5 ? -0.940 3.831 19.474 1.00 51.94 105 ARG A C 1
ATOM 769 O O . ARG A 1 105 ? -2.158 3.895 19.388 1.00 51.94 105 ARG A O 1
ATOM 776 N N . THR A 1 106 ? -0.353 2.836 20.139 1.00 46.06 106 THR A N 1
ATOM 777 C CA . THR A 1 106 ? -1.059 1.620 20.568 1.00 46.06 106 THR A CA 1
ATOM 778 C C . THR A 1 106 ? -1.728 1.692 21.943 1.00 46.06 106 THR A C 1
ATOM 780 O O . THR A 1 106 ? -2.328 0.699 22.344 1.00 46.06 106 THR A O 1
ATOM 783 N N . LEU A 1 107 ? -1.661 2.809 22.685 1.00 41.62 107 LEU A N 1
ATOM 784 C CA . LEU A 1 107 ? -2.244 2.862 24.041 1.00 41.62 107 LEU A CA 1
ATOM 785 C C . LEU A 1 107 ? -3.080 4.095 24.406 1.00 41.62 107 LEU A C 1
ATOM 787 O O . LEU A 1 107 ? -3.854 4.001 25.354 1.00 41.62 107 LEU A O 1
ATOM 791 N N . TRP A 1 108 ? -2.991 5.219 23.696 1.00 43.34 108 TRP A N 1
ATOM 792 C CA . TRP A 1 108 ? -3.759 6.419 24.043 1.00 43.34 108 TRP A CA 1
ATOM 793 C C . TRP A 1 108 ? -4.146 7.143 22.757 1.00 43.34 108 TRP A C 1
ATOM 795 O O . TRP A 1 108 ? -3.277 7.539 21.990 1.00 43.34 108 TRP A O 1
ATOM 805 N N . GLY A 1 109 ? -5.453 7.231 22.498 1.00 38.22 109 GLY A N 1
ATOM 806 C CA . GLY A 1 109 ? -6.066 7.688 21.248 1.00 38.22 109 GLY A CA 1
ATOM 807 C C . GLY A 1 109 ? -5.922 9.179 20.940 1.00 38.22 109 GLY A C 1
ATOM 808 O O . GLY A 1 109 ? -6.896 9.789 20.513 1.00 38.22 109 GLY A O 1
ATOM 809 N N . ASP A 1 110 ? -4.741 9.757 21.146 1.00 47.41 110 ASP A N 1
ATOM 810 C CA . ASP A 1 110 ? -4.408 11.075 20.621 1.00 47.41 110 ASP A CA 1
ATOM 811 C C . ASP A 1 110 ? -2.901 11.189 20.360 1.00 47.41 110 ASP A C 1
ATOM 813 O O . ASP A 1 110 ? -2.074 10.808 21.191 1.00 47.41 110 ASP A O 1
ATOM 817 N N . VAL A 1 111 ? -2.544 11.685 19.177 1.00 49.31 111 VAL A N 1
ATOM 818 C CA . VAL A 1 111 ? -1.150 11.859 18.751 1.00 49.31 111 VAL A CA 1
ATOM 819 C C . VAL A 1 111 ? -0.766 13.316 18.997 1.00 49.31 111 VAL A C 1
ATOM 821 O O . VAL A 1 111 ? -1.462 14.203 18.497 1.00 49.31 111 VAL A O 1
ATOM 824 N N . PRO A 1 112 ? 0.350 13.615 19.680 1.00 40.38 112 PRO A N 1
ATOM 825 C CA . PRO A 1 112 ? 0.836 14.982 19.730 1.00 40.38 112 PRO A CA 1
ATOM 826 C C . PRO A 1 112 ? 1.211 15.458 18.321 1.00 40.38 112 PRO A C 1
ATOM 828 O O . PRO A 1 112 ? 1.929 14.793 17.568 1.00 40.38 112 PRO A O 1
ATOM 831 N N . THR A 1 113 ? 0.707 16.633 17.946 1.00 44.38 113 THR A N 1
ATOM 832 C CA . THR A 1 113 ? 1.035 17.311 16.687 1.00 44.38 113 THR A CA 1
ATOM 833 C C .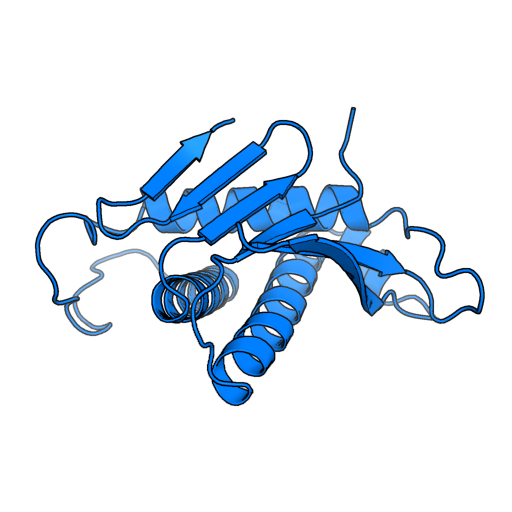 THR A 1 113 ? 2.549 17.428 16.485 1.00 44.38 113 THR A C 1
ATOM 835 O O . THR A 1 113 ? 3.266 17.733 17.433 1.00 44.38 113 THR A O 1
ATOM 838 N N . ARG A 1 114 ? 2.989 17.245 15.226 1.00 48.12 114 ARG A N 1
ATOM 839 C CA . ARG A 1 114 ? 4.319 17.386 14.567 1.00 48.12 114 ARG A CA 1
ATOM 840 C C . ARG A 1 114 ? 5.499 18.043 15.323 1.00 48.12 114 ARG A C 1
ATOM 842 O O . ARG A 1 114 ? 6.639 17.720 15.016 1.00 48.12 114 ARG A O 1
ATOM 849 N N . GLY A 1 115 ? 5.268 18.952 16.267 1.00 42.28 115 GLY A N 1
ATOM 850 C CA . GLY A 1 115 ? 6.292 19.664 17.034 1.00 42.28 115 GLY A CA 1
ATOM 851 C C . GLY A 1 115 ? 6.975 18.877 18.160 1.00 42.28 115 GLY A C 1
ATOM 852 O O . GLY A 1 115 ? 7.998 19.342 18.649 1.00 42.28 115 GLY A O 1
ATOM 853 N N . GLU A 1 116 ? 6.467 17.709 18.570 1.00 43.28 116 GLU A N 1
ATOM 854 C CA . GLU A 1 116 ? 7.031 16.959 19.715 1.00 43.28 116 GLU A CA 1
ATOM 855 C C . GLU A 1 116 ? 7.956 15.788 19.333 1.00 43.28 116 GLU A C 1
ATOM 857 O O . GLU A 1 116 ? 8.584 15.186 20.209 1.00 43.28 116 GLU A O 1
ATOM 862 N N . ARG A 1 117 ? 8.123 15.491 18.033 1.00 51.50 117 ARG A N 1
ATOM 863 C CA . ARG A 1 117 ? 9.142 14.538 17.553 1.00 51.50 117 ARG A CA 1
ATOM 864 C C . ARG A 1 117 ? 10.523 15.183 17.671 1.00 51.50 117 ARG A C 1
ATOM 866 O O . ARG A 1 117 ? 11.046 15.778 16.733 1.00 51.50 117 ARG A O 1
ATOM 873 N N . SER A 1 118 ? 11.099 15.120 18.861 1.00 38.00 118 SER A N 1
ATOM 874 C CA . SER A 1 118 ? 12.428 15.655 19.135 1.00 38.00 118 SER A CA 1
ATOM 875 C C . SER A 1 118 ? 13.507 14.763 18.503 1.00 38.00 118 SER A C 1
ATOM 877 O O . SER A 1 118 ? 13.799 13.679 18.994 1.00 38.00 118 SER A O 1
ATOM 879 N N . GLY A 1 119 ? 14.131 15.244 17.421 1.00 44.28 119 GLY A N 1
ATOM 880 C CA . GLY A 1 119 ? 15.525 14.904 17.096 1.00 44.28 119 GLY A CA 1
ATOM 881 C C . GLY A 1 119 ? 15.824 14.017 15.881 1.00 44.28 119 GLY A C 1
ATOM 882 O O . GLY A 1 119 ? 17.002 13.769 15.639 1.00 44.28 119 GLY A O 1
ATOM 883 N N . GLN A 1 120 ? 14.841 13.579 15.091 1.00 43.88 120 GLN A N 1
ATOM 884 C CA . GLN A 1 120 ? 15.099 12.944 13.788 1.00 43.88 120 GLN A CA 1
ATOM 885 C C . GLN A 1 120 ? 14.510 13.808 12.676 1.00 43.88 120 GLN A C 1
ATOM 887 O O . GLN A 1 120 ? 13.307 14.056 12.655 1.00 43.88 120 GLN A O 1
ATOM 892 N N . GLU A 1 121 ? 15.357 14.283 11.761 1.00 43.25 121 GLU A N 1
ATOM 893 C CA . GLU A 1 121 ? 14.897 14.836 10.487 1.00 43.25 121 GLU A CA 1
ATOM 894 C C . GLU A 1 121 ? 14.128 13.732 9.750 1.00 43.25 121 GLU A C 1
ATOM 896 O O . GLU A 1 121 ? 14.731 12.811 9.203 1.00 43.25 121 GLU A O 1
ATOM 901 N N . SER A 1 122 ? 12.793 13.784 9.796 1.00 55.75 122 SER A N 1
ATOM 902 C CA . SER A 1 122 ? 11.939 12.893 9.011 1.00 55.75 122 SER A CA 1
ATOM 903 C C . SER A 1 122 ? 12.229 13.114 7.530 1.00 55.75 122 SER A C 1
ATOM 905 O O . SER A 1 122 ? 12.110 14.233 7.023 1.00 55.75 122 SER A O 1
ATOM 907 N N . GLY A 1 123 ? 12.647 12.054 6.841 1.00 64.44 123 GLY A N 1
ATOM 908 C CA . GLY A 1 123 ? 12.889 12.110 5.404 1.00 64.44 123 GLY A CA 1
ATOM 909 C C . GLY A 1 123 ? 11.570 12.238 4.627 1.00 64.44 123 GLY A C 1
ATOM 910 O O . GLY A 1 123 ? 10.511 11.914 5.162 1.00 64.44 123 GLY A O 1
ATOM 911 N N . PRO A 1 124 ? 11.595 12.629 3.337 1.00 68.75 124 PRO A N 1
ATOM 912 C CA . PRO A 1 124 ? 10.389 12.691 2.501 1.00 68.75 124 PRO A CA 1
ATOM 913 C C . PRO A 1 124 ? 9.573 11.385 2.468 1.00 68.75 124 PRO A C 1
ATOM 915 O O . PRO A 1 124 ? 8.355 11.421 2.313 1.00 68.75 124 PRO A O 1
ATOM 918 N N . LEU A 1 125 ? 10.237 10.235 2.647 1.00 79.44 125 LEU A N 1
ATOM 919 C CA . LEU A 1 125 ? 9.592 8.924 2.721 1.00 79.44 125 LEU A CA 1
ATOM 920 C C . LEU A 1 125 ? 8.815 8.721 4.035 1.00 79.44 125 LEU A C 1
ATOM 922 O O . LEU A 1 125 ? 7.776 8.070 4.017 1.00 79.44 125 LEU A O 1
ATOM 926 N N . ASP A 1 126 ? 9.256 9.302 5.153 1.00 81.88 126 ASP A N 1
ATOM 927 C CA . ASP A 1 126 ? 8.572 9.169 6.448 1.00 81.88 126 ASP A CA 1
ATOM 928 C C . ASP A 1 126 ? 7.225 9.897 6.440 1.00 81.88 126 ASP A C 1
ATOM 930 O O . ASP A 1 126 ? 6.218 9.336 6.870 1.00 81.88 126 ASP A O 1
ATOM 934 N N . ASP A 1 127 ? 7.185 11.111 5.875 1.00 84.06 127 ASP A N 1
ATOM 935 C CA . ASP A 1 127 ? 5.943 11.873 5.670 1.00 84.06 127 ASP A CA 1
ATOM 936 C C . ASP A 1 127 ? 4.947 11.061 4.821 1.00 84.06 127 ASP A C 1
ATOM 938 O O . ASP A 1 127 ? 3.733 11.071 5.052 1.00 84.06 127 ASP A O 1
ATOM 942 N N . ARG A 1 128 ? 5.464 10.307 3.846 1.00 87.38 128 ARG A N 1
ATOM 943 C CA . ARG A 1 128 ? 4.650 9.436 3.007 1.00 87.38 128 ARG A CA 1
ATOM 944 C C . ARG A 1 128 ? 4.133 8.212 3.764 1.00 87.38 128 ARG A C 1
ATOM 946 O O . ARG A 1 128 ? 2.953 7.889 3.621 1.00 87.38 128 ARG A O 1
ATOM 953 N N . MET A 1 129 ? 4.965 7.553 4.571 1.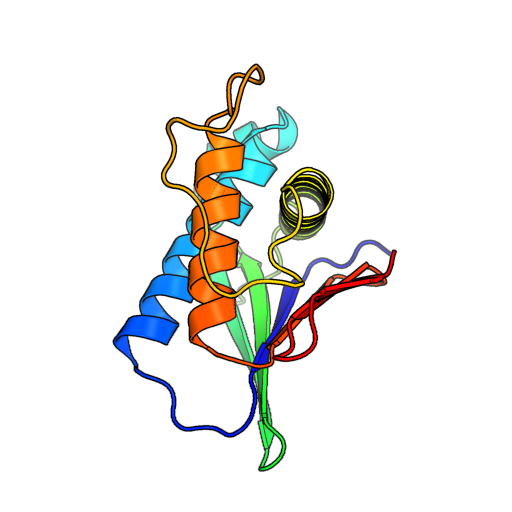00 90.94 129 MET A N 1
ATOM 954 C CA . MET A 1 129 ? 4.545 6.407 5.391 1.00 90.94 129 MET A CA 1
ATOM 955 C C . MET A 1 129 ? 3.525 6.812 6.457 1.00 90.94 129 MET A C 1
ATOM 957 O O . MET A 1 129 ? 2.571 6.075 6.698 1.00 90.94 129 MET A O 1
ATOM 961 N N . GLU A 1 130 ? 3.655 8.012 7.025 1.00 88.38 130 GLU A N 1
ATOM 962 C CA . GLU A 1 130 ? 2.656 8.598 7.922 1.00 88.38 130 GLU A CA 1
ATOM 963 C C . GLU A 1 130 ? 1.294 8.757 7.245 1.00 88.38 130 GLU A C 1
ATOM 965 O O . GLU A 1 130 ? 0.255 8.408 7.818 1.00 88.38 130 GLU A O 1
ATOM 970 N N . GLN A 1 131 ? 1.296 9.280 6.016 1.00 88.25 131 GLN A N 1
ATOM 971 C CA . GLN A 1 131 ? 0.072 9.458 5.251 1.00 88.25 131 GLN A CA 1
ATOM 972 C C . GLN A 1 131 ? -0.574 8.106 4.938 1.00 88.25 131 GLN A C 1
ATOM 974 O O . GLN A 1 131 ? -1.779 7.959 5.122 1.00 88.25 131 GLN A O 1
ATOM 979 N N . VAL A 1 132 ? 0.217 7.111 4.518 1.00 90.88 132 VAL A N 1
ATOM 980 C CA . VAL A 1 132 ? -0.271 5.741 4.296 1.00 90.88 132 VAL A CA 1
ATOM 981 C C . VAL A 1 132 ? -0.907 5.204 5.571 1.00 90.88 132 VAL A C 1
ATOM 983 O O . VAL A 1 132 ? -2.068 4.817 5.542 1.00 90.88 132 VAL A O 1
ATOM 986 N N . LEU A 1 133 ? -0.191 5.237 6.698 1.00 89.38 133 LEU A N 1
ATOM 987 C CA . LEU A 1 133 ? -0.684 4.727 7.976 1.00 89.38 133 LEU A CA 1
ATOM 988 C C . LEU A 1 133 ? -2.013 5.377 8.384 1.00 89.38 133 LEU A C 1
ATOM 990 O O . LEU A 1 133 ? -2.945 4.681 8.774 1.00 89.38 133 LEU A O 1
ATOM 994 N N . SER A 1 134 ? -2.124 6.696 8.236 1.00 86.81 134 SER A N 1
ATOM 995 C CA . SER A 1 134 ? -3.346 7.434 8.579 1.00 86.81 134 SER A CA 1
ATOM 996 C C . SER A 1 134 ? -4.532 7.058 7.677 1.00 86.81 134 SER A C 1
ATOM 998 O O . SER A 1 134 ? -5.670 6.987 8.139 1.00 86.81 134 SER A O 1
ATOM 1000 N N . GLU A 1 135 ? -4.288 6.792 6.389 1.00 89.19 135 GLU A N 1
ATOM 1001 C CA . GLU A 1 135 ? -5.325 6.322 5.460 1.00 89.19 135 GLU A CA 1
ATOM 1002 C C . GLU A 1 135 ? -5.755 4.881 5.748 1.00 89.19 135 GLU A C 1
ATOM 1004 O O . GLU A 1 135 ? -6.941 4.567 5.669 1.00 89.19 135 GLU A O 1
ATOM 1009 N N . LEU A 1 136 ? -4.804 4.023 6.116 1.00 89.00 136 LEU A N 1
ATOM 1010 C CA . LEU A 1 136 ? -5.050 2.644 6.524 1.00 89.00 136 LEU A CA 1
ATOM 1011 C C . LEU A 1 136 ? -5.920 2.581 7.793 1.00 89.00 136 LEU A C 1
ATOM 1013 O O . LEU A 1 136 ? -6.943 1.900 7.799 1.00 89.00 136 LEU A O 1
ATOM 1017 N N . GLU A 1 137 ? -5.573 3.346 8.832 1.00 85.62 137 GLU A N 1
ATOM 1018 C CA . GLU A 1 137 ? -6.333 3.426 10.092 1.00 85.62 137 GLU A CA 1
ATOM 1019 C C . GLU A 1 137 ? -7.777 3.902 9.884 1.00 85.62 137 GLU A C 1
ATOM 1021 O O . GLU A 1 137 ? -8.694 3.459 10.575 1.00 85.62 137 GLU A O 1
ATOM 1026 N N . ARG A 1 138 ? -8.005 4.780 8.901 1.00 83.94 138 ARG A N 1
ATOM 1027 C CA . ARG A 1 138 ? -9.342 5.293 8.587 1.00 83.94 138 ARG A CA 1
ATOM 1028 C C . ARG A 1 138 ? -10.291 4.219 8.049 1.00 83.94 138 ARG A C 1
ATOM 1030 O O . ARG A 1 138 ? -11.504 4.382 8.176 1.00 83.94 138 ARG A O 1
ATOM 1037 N N . LEU A 1 139 ? -9.766 3.154 7.441 1.00 82.44 139 LEU A N 1
ATOM 1038 C CA . LEU A 1 139 ? -10.571 2.062 6.881 1.00 82.44 139 LEU A CA 1
ATOM 1039 C C . LEU A 1 139 ? -10.873 0.949 7.902 1.00 82.44 139 LEU A C 1
ATOM 1041 O O . LEU A 1 139 ? -11.690 0.073 7.613 1.00 82.44 139 LEU A O 1
ATOM 1045 N N . GLY A 1 140 ? -10.282 1.010 9.100 1.00 83.12 140 GLY A N 1
ATOM 1046 C CA . GLY A 1 140 ? -10.502 0.055 10.186 1.00 83.12 140 GLY A CA 1
ATOM 1047 C C . GLY A 1 140 ? -9.521 -1.118 10.165 1.00 83.12 140 GLY A C 1
ATOM 1048 O O . GLY A 1 140 ? -8.322 -0.928 9.976 1.00 83.12 140 GLY A O 1
ATOM 1049 N N . ASP A 1 141 ? -10.035 -2.326 10.401 1.00 89.12 141 ASP A N 1
ATOM 1050 C CA . ASP A 1 141 ? -9.224 -3.544 10.467 1.00 89.12 141 ASP A CA 1
ATOM 1051 C C . ASP A 1 141 ? -8.763 -3.962 9.071 1.00 89.12 141 ASP A C 1
ATOM 1053 O O . ASP A 1 141 ? -9.569 -4.399 8.255 1.00 89.12 141 ASP A O 1
ATOM 1057 N N . ILE A 1 142 ? -7.467 -3.864 8.797 1.00 91.12 142 ILE A N 1
ATOM 1058 C CA . ILE A 1 142 ? -6.913 -4.130 7.472 1.00 91.12 142 ILE A CA 1
ATOM 1059 C C . ILE A 1 142 ? -5.643 -4.981 7.534 1.00 91.12 142 ILE A C 1
ATOM 1061 O O . ILE A 1 142 ? -4.942 -5.038 8.547 1.00 91.12 142 ILE A O 1
ATOM 1065 N N . GLU A 1 143 ? -5.298 -5.601 6.411 1.00 93.94 143 GLU A N 1
ATOM 1066 C CA . GLU A 1 143 ? -4.044 -6.335 6.256 1.00 93.94 143 GLU A CA 1
ATOM 1067 C C . GLU A 1 143 ? -3.356 -5.960 4.944 1.00 93.94 143 GLU A C 1
ATOM 1069 O O . GLU A 1 143 ? -3.971 -5.994 3.882 1.00 93.94 143 GLU A O 1
ATOM 1074 N N . LEU A 1 144 ? -2.067 -5.639 5.022 1.00 94.69 144 LEU A N 1
ATOM 1075 C CA . LEU A 1 144 ? -1.157 -5.532 3.889 1.00 94.69 144 LEU A CA 1
ATOM 1076 C C . LEU A 1 144 ? -0.200 -6.720 3.913 1.00 94.69 144 LEU A C 1
ATOM 1078 O O . LEU A 1 144 ? 0.375 -7.027 4.956 1.00 94.69 144 LEU A O 1
ATOM 1082 N N . SER A 1 145 ? 0.017 -7.378 2.778 1.00 94.44 145 SER A N 1
ATOM 1083 C CA . SER A 1 145 ? 0.997 -8.464 2.693 1.00 94.44 145 SER A CA 1
ATOM 1084 C C . SER A 1 145 ? 1.692 -8.537 1.343 1.00 94.44 145 SER A C 1
ATOM 1086 O O . SER A 1 145 ? 1.117 -8.198 0.315 1.00 94.44 145 SER A O 1
ATOM 1088 N N . SER A 1 146 ? 2.944 -8.984 1.348 1.00 92.94 146 SER A N 1
ATOM 1089 C CA . SER A 1 146 ? 3.695 -9.321 0.141 1.00 92.94 146 SER A CA 1
ATOM 1090 C C . SER A 1 146 ? 4.603 -10.506 0.455 1.00 92.94 146 SER A C 1
ATOM 1092 O O . SER A 1 146 ? 5.524 -10.424 1.271 1.00 92.94 146 SER A O 1
ATOM 1094 N N . GLY A 1 147 ? 4.302 -11.655 -0.149 1.00 88.75 147 GLY A N 1
ATOM 1095 C CA . GLY A 1 147 ? 5.026 -12.898 0.101 1.00 88.75 147 GLY A CA 1
ATOM 1096 C C . GLY A 1 147 ? 4.834 -13.371 1.535 1.00 88.75 147 GLY A C 1
ATOM 1097 O O . GLY A 1 147 ? 3.727 -13.727 1.928 1.00 88.75 147 GLY A O 1
ATOM 1098 N N . VAL A 1 148 ? 5.919 -13.400 2.308 1.00 86.50 148 VAL A N 1
ATOM 1099 C CA . VAL A 1 148 ? 5.885 -13.775 3.733 1.00 86.50 148 VAL A CA 1
ATOM 1100 C C . VAL A 1 148 ? 5.624 -12.581 4.656 1.00 86.50 148 VAL A C 1
ATOM 1102 O O . VAL A 1 148 ? 5.124 -12.768 5.763 1.00 86.50 148 VAL A O 1
ATOM 1105 N N . ARG A 1 149 ? 5.883 -11.359 4.171 1.00 89.56 149 ARG A N 1
ATOM 1106 C CA . ARG A 1 149 ? 5.758 -10.126 4.948 1.00 89.56 149 ARG A CA 1
ATOM 1107 C C . ARG A 1 149 ? 4.292 -9.757 5.102 1.00 89.56 149 ARG A C 1
ATOM 1109 O O . ARG A 1 149 ? 3.547 -9.739 4.117 1.00 89.56 149 ARG A O 1
ATOM 1116 N N . ARG A 1 150 ? 3.891 -9.397 6.321 1.00 92.56 150 ARG A N 1
ATOM 1117 C CA . ARG A 1 150 ? 2.527 -8.951 6.633 1.00 92.56 150 ARG A CA 1
ATOM 1118 C C . ARG A 1 150 ? 2.541 -7.801 7.633 1.00 92.56 150 ARG A C 1
ATOM 1120 O O . ARG A 1 150 ? 3.261 -7.851 8.624 1.00 92.56 150 ARG A O 1
ATOM 1127 N N . ILE A 1 151 ? 1.693 -6.806 7.407 1.00 92.38 151 ILE A N 1
ATOM 1128 C CA . ILE A 1 151 ? 1.345 -5.764 8.371 1.00 92.38 151 ILE A CA 1
ATOM 1129 C C . ILE A 1 151 ? -0.170 -5.810 8.548 1.00 92.38 151 ILE A C 1
ATOM 1131 O O . ILE A 1 151 ? -0.915 -5.587 7.597 1.00 92.38 151 ILE A O 1
ATOM 1135 N N . ARG A 1 152 ? -0.630 -6.098 9.762 1.00 92.12 152 ARG A N 1
ATOM 1136 C CA . ARG A 1 152 ? -2.049 -6.117 10.112 1.00 92.12 152 ARG A CA 1
ATOM 1137 C C . ARG A 1 152 ? -2.345 -4.986 11.082 1.00 92.12 152 ARG A C 1
ATOM 1139 O O . ARG A 1 152 ? -1.711 -4.891 12.130 1.00 92.12 152 ARG A O 1
ATOM 1146 N N . LEU A 1 153 ? -3.305 -4.139 10.732 1.00 88.94 153 LEU A N 1
ATOM 1147 C CA . LEU A 1 153 ? -3.794 -3.065 11.585 1.00 88.94 153 LEU A CA 1
ATOM 1148 C C . LEU A 1 153 ? -5.172 -3.470 12.077 1.00 88.94 153 LEU A C 1
ATOM 1150 O O . LEU A 1 153 ? -6.025 -3.869 11.290 1.00 88.94 153 LEU A O 1
ATOM 1154 N N . THR A 1 154 ? -5.376 -3.388 13.382 1.00 83.88 154 THR A N 1
ATOM 1155 C CA . THR A 1 154 ? -6.664 -3.666 14.013 1.00 83.88 154 THR A CA 1
ATOM 1156 C C . THR A 1 154 ? -6.977 -2.583 15.028 1.00 83.88 154 THR A C 1
ATOM 1158 O O . THR A 1 154 ? -6.076 -1.875 15.488 1.00 83.88 154 THR A O 1
ATOM 1161 N N . SER A 1 155 ? -8.226 -2.515 15.482 1.00 72.06 155 SER A N 1
ATOM 1162 C CA . SER A 1 155 ? -8.595 -1.678 16.631 1.00 72.06 155 SER A CA 1
ATOM 1163 C C . SER A 1 155 ? -7.771 -1.964 17.901 1.00 72.06 155 SER A C 1
ATOM 1165 O O . SER A 1 155 ? -7.714 -1.126 18.796 1.00 72.06 155 SER A O 1
ATOM 1167 N N . GLY A 1 156 ? -7.161 -3.152 18.008 1.00 70.56 156 GLY A N 1
ATOM 1168 C CA . GLY A 1 156 ? -6.326 -3.572 19.137 1.00 70.56 156 GLY A CA 1
ATOM 1169 C C . GLY A 1 156 ? -4.833 -3.260 18.989 1.00 70.56 156 GLY A C 1
ATOM 1170 O O . GLY A 1 156 ? -4.070 -3.545 19.911 1.00 70.56 156 GLY A O 1
ATOM 1171 N N . GLY A 1 157 ? -4.403 -2.697 17.856 1.00 78.88 157 GLY A N 1
ATOM 1172 C CA . GLY A 1 157 ? -3.006 -2.368 17.581 1.00 78.88 157 GLY A CA 1
ATOM 1173 C C . GLY A 1 157 ? -2.506 -2.908 16.242 1.00 78.88 157 GLY A C 1
ATOM 1174 O O . GLY A 1 157 ? -3.285 -3.330 15.385 1.00 78.88 157 GLY A O 1
ATOM 1175 N N . VAL A 1 158 ? -1.182 -2.876 16.070 1.00 85.25 158 VAL A N 1
ATOM 1176 C CA . VAL A 1 158 ? -0.504 -3.262 14.827 1.00 85.25 158 VAL A CA 1
ATOM 1177 C C . VAL A 1 158 ? 0.356 -4.502 15.045 1.00 85.25 158 VAL A C 1
ATOM 1179 O O . VAL A 1 158 ? 1.165 -4.550 15.971 1.00 85.25 158 VAL A O 1
ATOM 1182 N N . GLU A 1 159 ? 0.214 -5.483 14.159 1.00 86.88 159 GLU A N 1
ATOM 1183 C CA . GLU A 1 159 ? 1.036 -6.690 14.099 1.00 86.88 159 GLU A CA 1
ATOM 1184 C C . GLU A 1 159 ? 1.885 -6.668 12.821 1.00 86.88 159 GLU A C 1
ATOM 1186 O O . GLU A 1 159 ? 1.369 -6.451 11.726 1.00 86.88 159 GLU A O 1
ATOM 1191 N N . ILE A 1 160 ? 3.195 -6.886 12.955 1.00 86.50 160 ILE A N 1
ATOM 1192 C CA . ILE A 1 160 ? 4.137 -6.926 11.829 1.00 86.50 160 ILE A CA 1
ATOM 1193 C C . ILE A 1 160 ? 4.815 -8.294 11.823 1.00 86.50 160 ILE A C 1
ATOM 1195 O O . ILE A 1 160 ? 5.553 -8.627 12.753 1.00 86.50 160 ILE A O 1
ATOM 1199 N N . THR A 1 161 ? 4.591 -9.067 10.766 1.00 86.38 161 THR A N 1
ATOM 1200 C CA . THR A 1 161 ? 5.222 -10.368 10.536 1.00 86.38 161 THR A CA 1
ATOM 1201 C C . THR A 1 161 ? 6.327 -10.234 9.481 1.00 86.38 161 THR A C 1
ATOM 1203 O O . THR A 1 161 ? 6.084 -9.616 8.437 1.00 86.38 161 THR A O 1
ATOM 1206 N N . PRO A 1 162 ? 7.529 -10.792 9.729 1.00 74.69 162 PRO A N 1
ATOM 1207 C CA . PRO A 1 162 ? 8.547 -10.946 8.700 1.00 74.69 162 PRO A CA 1
ATOM 1208 C C . PRO A 1 162 ? 8.080 -11.930 7.621 1.00 74.69 162 PRO A C 1
ATOM 1210 O O . PRO A 1 162 ? 7.638 -13.038 7.970 1.00 74.69 162 PRO A O 1
#

pLDDT: mean 82.57, std 15.66, range [38.0, 96.06]

Secondary structure (DSSP, 8-state):
-----EEEEEESS---HHHHHHHHHHHHHHHHHHHHTSHHHHHHHHSSSPPEEEEEEEEEETTEEEEEEEEE-SSTT-PBPTHHHHHHHHHHHHHHHHHHHS--TTSSS-PPPGGG--S----HHHHHHHHHHHHHHHT-SEEEEETTEEEEEETTEEEEE-

Sequence (162 aa):
MTADSLILRLPSSTQSVSAFHSLLRTTQAAAREAAQSSPEGAAAFASSPAPQLIFEVTDASDDGLSLEFRFAEASAEHAPHPVSAMAFEAFLDGLSSYIKSSPMRTLWGDVPTRGERSGQESGPLDDRMEQVLSELERLGDIELSSGVRRIRLTSGGVEITP

Radius of gyration: 15.97 Å; chains: 1; bounding box: 38×36×47 Å